Protein AF-A0A534R3Z4-F1 (afdb_monomer_lite)

Secondary structure (DSSP, 8-state):
---PPP--------PPP-S---------HHHHHHHHHHHHHTTTTS-THHHHHHHHHHHHHHHT-SEEEEEEE-SSTT-EEEEEEEETTEEEPP--

Foldseek 3Di:
DDDDDDDDDDDDPPDPDPPPPPPPDPQDVVNVVVVLVVQLVVPVPDPQLVSQQSNQVVVCVSVVPQKGWDWDADVDPVRIWTSWIHHNHGTDDIDD

Structure (mmCIF, N/CA/C/O backbone):
data_AF-A0A534R3Z4-F1
#
_entry.id   AF-A0A534R3Z4-F1
#
loop_
_atom_site.group_PDB
_atom_site.id
_atom_site.type_symbol
_atom_site.label_atom_id
_atom_site.label_alt_id
_atom_site.label_comp_id
_atom_site.label_asym_id
_atom_site.label_entity_id
_atom_site.label_seq_id
_atom_site.pdbx_PDB_ins_code
_atom_site.Cartn_x
_atom_site.Cartn_y
_atom_site.Cartn_z
_atom_site.occupancy
_atom_site.B_iso_or_equiv
_atom_site.auth_seq_id
_atom_site.auth_comp_id
_atom_site.auth_asym_id
_atom_site.auth_atom_id
_atom_site.pdbx_PDB_model_num
ATOM 1 N N . MET A 1 1 ? 65.187 -18.861 -46.811 1.00 41.28 1 MET A N 1
ATOM 2 C CA . MET A 1 1 ? 64.143 -18.942 -47.856 1.00 41.28 1 MET A CA 1
ATOM 3 C C . MET A 1 1 ? 62.806 -19.216 -47.187 1.00 41.28 1 MET A C 1
ATOM 5 O O . MET A 1 1 ? 62.563 -20.326 -46.736 1.00 41.28 1 MET A O 1
ATOM 9 N N . SER A 1 2 ? 61.998 -18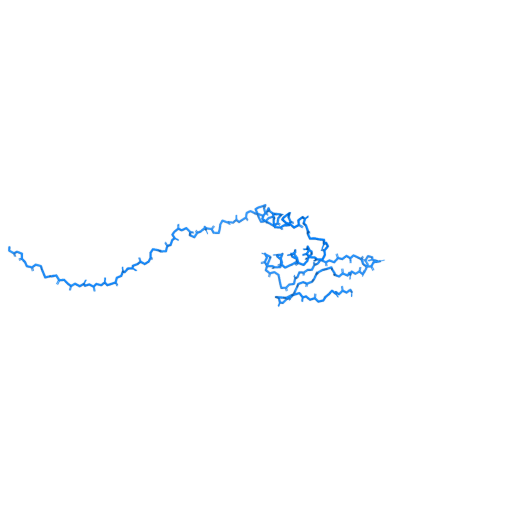.166 -47.051 1.00 40.41 2 SER A N 1
ATOM 10 C CA . SER A 1 2 ? 60.679 -18.155 -46.414 1.00 40.41 2 SER A CA 1
ATOM 11 C C . SER A 1 2 ? 59.639 -18.915 -47.228 1.00 40.41 2 SER A C 1
ATOM 13 O O . SER A 1 2 ? 59.514 -18.647 -48.420 1.00 40.41 2 SER A O 1
ATOM 15 N N . LYS A 1 3 ? 58.834 -19.764 -46.576 1.00 42.38 3 LYS A N 1
ATOM 16 C CA . LYS A 1 3 ? 57.472 -20.116 -47.020 1.00 42.38 3 LYS A CA 1
ATOM 17 C C . LYS A 1 3 ? 56.578 -20.394 -45.804 1.00 42.38 3 LYS A C 1
ATOM 19 O O . LYS A 1 3 ? 56.333 -21.545 -45.459 1.00 42.38 3 LYS A O 1
ATOM 24 N N . GLN A 1 4 ? 56.092 -19.331 -45.162 1.00 43.59 4 GLN A N 1
ATOM 25 C CA . GLN A 1 4 ? 54.958 -19.403 -44.234 1.00 43.59 4 GLN A CA 1
ATOM 26 C C . GLN A 1 4 ? 53.671 -19.363 -45.072 1.00 43.59 4 GLN A C 1
ATOM 28 O O . GLN A 1 4 ? 53.491 -18.457 -45.886 1.00 43.59 4 GLN A O 1
ATOM 33 N N . ARG A 1 5 ? 52.808 -20.372 -44.922 1.00 44.97 5 ARG A N 1
ATOM 34 C CA . ARG A 1 5 ? 51.494 -20.447 -45.579 1.00 44.97 5 ARG A CA 1
ATOM 35 C C . ARG A 1 5 ? 50.476 -19.601 -44.791 1.00 44.97 5 ARG A C 1
ATOM 37 O O . ARG A 1 5 ? 50.477 -19.710 -43.566 1.00 44.97 5 ARG A O 1
ATOM 44 N N . PRO A 1 6 ? 49.621 -18.795 -45.445 1.00 41.81 6 PRO A N 1
ATOM 45 C CA . PRO A 1 6 ? 48.588 -18.009 -44.778 1.00 41.81 6 PRO A CA 1
ATOM 46 C C . PRO A 1 6 ? 47.245 -18.754 -44.739 1.00 41.81 6 PRO A C 1
ATOM 48 O O . PRO A 1 6 ? 46.947 -19.545 -45.632 1.00 41.81 6 PRO A O 1
ATOM 51 N N . GLY A 1 7 ? 46.414 -18.421 -43.750 1.00 35.78 7 GLY A N 1
ATOM 52 C CA . GLY A 1 7 ? 44.963 -18.613 -43.821 1.00 35.78 7 GLY A CA 1
ATOM 53 C C . GLY A 1 7 ? 44.372 -19.542 -42.764 1.00 35.78 7 GLY A C 1
ATOM 54 O O . GLY A 1 7 ? 44.130 -20.712 -43.032 1.00 35.78 7 GLY A O 1
ATOM 55 N N . ALA A 1 8 ? 44.055 -18.988 -41.596 1.00 39.72 8 ALA A N 1
ATOM 56 C CA . ALA A 1 8 ? 42.981 -19.486 -40.744 1.00 39.72 8 ALA A CA 1
ATOM 57 C C . ALA A 1 8 ? 42.211 -18.260 -40.241 1.00 39.72 8 ALA A C 1
ATOM 59 O O . ALA A 1 8 ? 42.609 -17.598 -39.286 1.00 39.72 8 ALA A O 1
ATOM 60 N N . THR A 1 9 ? 41.161 -17.903 -40.973 1.00 45.12 9 THR A N 1
ATOM 61 C CA . THR A 1 9 ? 40.186 -16.891 -40.572 1.00 45.12 9 THR A CA 1
ATOM 62 C C . THR A 1 9 ? 39.301 -17.523 -39.503 1.00 45.12 9 THR A C 1
ATOM 64 O O . THR A 1 9 ? 38.390 -18.278 -39.832 1.00 45.12 9 THR A O 1
ATOM 67 N N . ALA A 1 10 ? 39.607 -17.271 -38.233 1.00 43.19 10 ALA A N 1
ATOM 68 C CA . ALA A 1 10 ? 38.685 -17.513 -37.134 1.00 43.19 10 ALA A CA 1
ATOM 69 C C . ALA A 1 10 ? 38.024 -16.176 -36.798 1.00 43.19 10 ALA A C 1
ATOM 71 O O . ALA A 1 10 ? 38.664 -15.236 -36.329 1.00 43.19 10 ALA A O 1
ATOM 72 N N . ASP A 1 11 ? 36.755 -16.102 -37.169 1.00 50.84 11 ASP A N 1
ATOM 73 C CA . ASP A 1 11 ? 35.789 -15.117 -36.724 1.00 50.84 11 ASP A CA 1
ATOM 74 C C . ASP A 1 11 ? 35.694 -15.174 -35.194 1.00 50.84 11 ASP A C 1
ATOM 76 O O . ASP A 1 11 ? 35.218 -16.157 -34.637 1.00 50.84 11 ASP A O 1
ATOM 80 N N . ASP A 1 12 ? 36.210 -14.149 -34.524 1.00 48.03 12 ASP A N 1
ATOM 81 C CA . ASP A 1 12 ? 35.935 -13.890 -33.113 1.00 48.03 12 ASP A CA 1
ATOM 82 C C . ASP A 1 12 ? 35.949 -12.376 -32.901 1.00 48.03 12 ASP A C 1
ATOM 84 O O . ASP A 1 12 ? 36.870 -11.775 -32.344 1.00 48.03 12 ASP A O 1
ATOM 88 N N . ARG A 1 13 ? 34.933 -11.708 -33.458 1.00 50.25 13 ARG A N 1
ATOM 89 C CA . ARG A 1 13 ? 34.593 -10.352 -33.027 1.00 50.25 13 ARG A CA 1
ATOM 90 C C . ARG A 1 13 ? 33.998 -10.452 -31.626 1.00 50.25 13 ARG A C 1
ATOM 92 O O . ARG A 1 13 ? 32.781 -10.430 -31.463 1.00 50.25 13 ARG A O 1
ATOM 99 N N . ALA A 1 14 ? 34.876 -10.543 -30.631 1.00 49.41 14 ALA A N 1
ATOM 100 C CA . ALA A 1 14 ? 34.543 -10.289 -29.243 1.00 49.41 14 ALA A CA 1
ATOM 101 C C . ALA A 1 14 ? 33.813 -8.941 -29.163 1.00 49.41 14 ALA A C 1
ATOM 103 O O . ALA A 1 14 ? 34.384 -7.883 -29.439 1.00 49.41 14 ALA A O 1
ATOM 104 N N . VAL A 1 15 ? 32.525 -8.982 -28.833 1.00 53.84 15 VAL A N 1
ATOM 105 C CA . VAL A 1 15 ? 31.794 -7.791 -28.412 1.00 53.84 15 VAL A CA 1
ATOM 106 C C . VAL A 1 15 ? 32.405 -7.345 -27.082 1.00 53.84 15 VAL A C 1
ATOM 108 O O . VAL A 1 15 ? 32.395 -8.133 -26.134 1.00 53.84 15 VAL A O 1
ATOM 111 N N . PRO A 1 16 ? 32.969 -6.129 -26.972 1.00 49.91 16 PRO A N 1
ATOM 112 C CA . PRO A 1 16 ? 33.408 -5.629 -25.683 1.00 49.91 16 PRO A CA 1
ATOM 113 C C . PRO A 1 16 ? 32.150 -5.455 -24.836 1.00 49.91 16 PRO A C 1
ATOM 115 O O . PRO A 1 16 ? 31.267 -4.669 -25.187 1.00 49.91 16 PRO A O 1
ATOM 118 N N . PHE A 1 17 ? 32.035 -6.209 -23.745 1.00 49.69 17 PHE A N 1
ATOM 119 C CA . PHE A 1 17 ? 31.082 -5.861 -22.701 1.00 49.69 17 PHE A CA 1
ATOM 120 C C . PHE A 1 17 ? 31.458 -4.452 -22.225 1.00 49.69 17 PHE A C 1
ATOM 122 O O . PHE A 1 17 ? 32.629 -4.240 -21.905 1.00 49.69 17 PHE A O 1
ATOM 129 N N . PRO A 1 18 ? 30.540 -3.470 -22.224 1.00 51.25 18 PRO A N 1
ATOM 130 C CA . PRO A 1 18 ? 30.857 -2.166 -21.672 1.00 51.25 18 PRO A CA 1
ATOM 131 C C . PRO A 1 18 ? 31.211 -2.351 -20.193 1.00 51.25 18 PRO A C 1
ATOM 133 O O . PRO A 1 18 ? 30.365 -2.728 -19.382 1.00 51.25 18 PRO A O 1
ATOM 136 N N . GLU A 1 19 ? 32.476 -2.100 -19.858 1.00 53.94 19 GLU A N 1
ATOM 137 C CA . GLU A 1 19 ? 33.039 -2.073 -18.502 1.00 53.94 19 GLU A CA 1
ATOM 138 C C . GLU A 1 19 ? 32.583 -0.810 -17.746 1.00 53.94 19 GLU A C 1
ATOM 140 O O . GLU A 1 19 ? 33.349 -0.107 -17.106 1.00 53.94 19 GLU A O 1
ATOM 145 N N . GLU A 1 20 ? 31.293 -0.513 -17.849 1.00 48.22 20 GLU A N 1
ATOM 146 C CA . GLU A 1 20 ? 30.562 0.455 -17.036 1.00 48.22 20 GLU A CA 1
ATOM 147 C C . GLU A 1 20 ? 29.225 -0.179 -16.633 1.00 48.22 20 GLU A C 1
ATOM 149 O O . GLU A 1 20 ? 28.153 0.424 -16.662 1.00 48.22 20 GLU A O 1
ATOM 154 N N . ALA A 1 21 ? 29.277 -1.446 -16.216 1.00 49.84 21 ALA A N 1
ATOM 155 C CA . ALA A 1 21 ? 28.335 -1.885 -15.206 1.00 49.84 21 ALA A CA 1
ATOM 156 C C . ALA A 1 21 ? 28.620 -1.014 -13.982 1.00 49.84 21 ALA A C 1
ATOM 158 O O . ALA A 1 21 ? 29.635 -1.204 -13.312 1.00 49.84 21 ALA A O 1
ATOM 159 N N . ILE A 1 22 ? 27.762 -0.017 -13.746 1.00 59.16 22 ILE A N 1
ATOM 160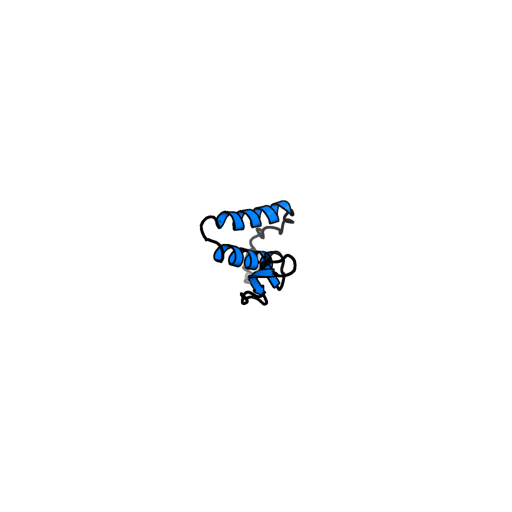 C CA . ILE A 1 22 ? 27.726 0.739 -12.495 1.00 59.16 22 ILE A CA 1
ATOM 161 C C . ILE A 1 22 ? 27.836 -0.317 -11.391 1.00 59.16 22 ILE A C 1
ATOM 163 O O . ILE A 1 22 ? 26.942 -1.170 -11.309 1.00 59.16 22 ILE A O 1
ATOM 167 N N . PRO A 1 23 ? 28.931 -0.359 -10.606 1.00 52.44 23 PRO A N 1
ATOM 168 C CA . PRO A 1 23 ? 28.998 -1.311 -9.514 1.00 52.44 23 PRO A CA 1
ATOM 169 C C . PRO A 1 23 ? 27.754 -1.056 -8.659 1.00 52.44 23 PRO A C 1
ATOM 171 O O . PRO A 1 23 ? 27.415 0.117 -8.465 1.00 52.44 23 PRO A O 1
ATOM 174 N N . PRO A 1 24 ? 27.041 -2.084 -8.161 1.00 51.88 24 PRO A N 1
ATOM 175 C CA . PRO A 1 24 ? 26.076 -1.865 -7.101 1.00 51.88 24 PRO A CA 1
ATOM 176 C C . PRO A 1 24 ? 26.884 -1.405 -5.887 1.00 51.88 24 PRO A C 1
ATOM 178 O O . PRO A 1 24 ? 27.291 -2.197 -5.039 1.00 51.88 24 PRO A O 1
ATOM 181 N N . GLY A 1 25 ? 27.204 -0.111 -5.858 1.00 52.53 25 GLY A N 1
ATOM 182 C CA . GLY A 1 25 ? 27.630 0.575 -4.667 1.00 52.53 25 GLY A CA 1
ATOM 183 C C . GLY A 1 25 ? 26.526 0.310 -3.668 1.00 52.53 25 GLY A C 1
ATOM 184 O O . GLY A 1 25 ? 25.352 0.503 -3.978 1.00 52.53 25 GLY A O 1
ATOM 185 N N . SER A 1 26 ? 26.903 -0.230 -2.516 1.00 58.03 26 SER A N 1
ATOM 186 C CA . SER A 1 26 ? 26.032 -0.278 -1.356 1.00 58.03 26 SER A CA 1
ATOM 187 C C . SER A 1 26 ? 25.434 1.110 -1.196 1.00 58.03 26 SER A C 1
ATOM 189 O O . SER A 1 26 ? 26.150 2.032 -0.798 1.00 58.03 26 SER A O 1
ATOM 191 N N . PHE A 1 27 ? 24.168 1.276 -1.566 1.00 55.53 27 PHE A N 1
ATOM 192 C CA . PHE A 1 27 ? 23.471 2.504 -1.262 1.00 55.53 27 PHE A CA 1
ATOM 193 C C . PHE A 1 27 ? 23.534 2.618 0.256 1.00 55.53 27 PHE A C 1
ATOM 195 O O . PHE A 1 27 ? 23.162 1.684 0.977 1.00 55.53 27 PHE A O 1
ATOM 202 N N . SER A 1 28 ? 24.112 3.703 0.768 1.00 63.19 28 SER A N 1
ATOM 203 C CA . SER A 1 28 ? 23.933 3.969 2.185 1.00 63.19 28 SER A CA 1
ATOM 204 C C . SER A 1 28 ? 22.424 4.097 2.424 1.00 63.19 28 SER A C 1
ATOM 206 O O . SER A 1 28 ? 21.677 4.491 1.525 1.00 63.19 28 SER A O 1
ATOM 208 N N . ARG A 1 29 ? 21.933 3.750 3.619 1.00 59.12 29 ARG A N 1
ATOM 209 C CA . ARG A 1 29 ? 20.502 3.942 3.938 1.00 59.12 29 ARG A CA 1
ATOM 210 C C . ARG A 1 29 ? 20.054 5.382 3.674 1.00 59.12 29 ARG A C 1
ATOM 212 O O . ARG A 1 29 ? 18.889 5.612 3.362 1.00 59.12 29 ARG A O 1
ATOM 219 N N . ASP A 1 30 ? 20.991 6.318 3.780 1.00 54.50 30 ASP A N 1
ATOM 220 C CA . ASP A 1 30 ? 20.784 7.730 3.506 1.00 54.50 30 ASP A CA 1
ATOM 221 C C . ASP A 1 30 ? 20.605 7.994 1.998 1.00 54.50 30 ASP A C 1
ATOM 223 O O . ASP A 1 30 ? 19.689 8.727 1.633 1.00 54.50 30 ASP A O 1
ATOM 227 N N . ASP A 1 31 ? 21.361 7.321 1.119 1.00 63.81 31 AS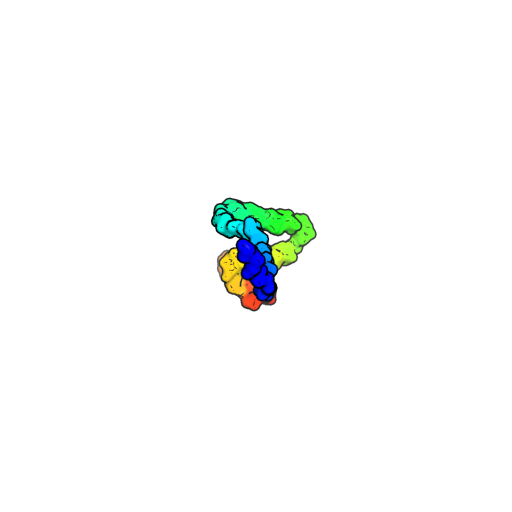P A N 1
ATOM 228 C CA . ASP A 1 31 ? 21.182 7.389 -0.344 1.00 63.81 31 ASP A CA 1
ATOM 229 C C . ASP A 1 31 ? 19.847 6.772 -0.788 1.00 63.81 31 ASP A C 1
ATOM 231 O O . ASP A 1 31 ? 19.150 7.327 -1.639 1.00 63.81 31 ASP A O 1
ATOM 235 N N . GLU A 1 32 ? 19.447 5.640 -0.197 1.00 59.81 32 GLU A N 1
ATOM 236 C CA . GLU A 1 32 ? 18.145 5.017 -0.475 1.00 59.81 32 GLU A CA 1
ATOM 237 C C . GLU A 1 32 ? 16.998 5.936 -0.046 1.00 59.81 32 GLU A C 1
ATOM 239 O O . GLU A 1 32 ? 16.052 6.168 -0.804 1.00 59.81 32 GLU A O 1
ATOM 244 N N . ALA A 1 33 ? 17.097 6.509 1.156 1.00 61.03 33 ALA A N 1
ATOM 245 C CA . ALA A 1 33 ? 16.126 7.464 1.668 1.00 61.03 33 ALA A CA 1
ATOM 246 C C . ALA A 1 33 ? 16.080 8.743 0.821 1.00 61.03 33 ALA A C 1
ATOM 248 O O . ALA A 1 33 ? 14.995 9.279 0.596 1.00 61.03 33 ALA A O 1
ATOM 249 N N . GLU A 1 34 ? 17.216 9.223 0.312 1.00 60.16 34 GLU A N 1
ATOM 250 C CA . GLU A 1 34 ? 17.284 10.395 -0.559 1.00 60.16 34 GLU A CA 1
ATOM 251 C C . GLU A 1 34 ? 16.664 10.122 -1.935 1.00 60.16 34 GLU A C 1
ATOM 253 O O . GLU A 1 34 ? 15.892 10.940 -2.442 1.00 60.16 34 GLU A O 1
ATOM 258 N N . VAL A 1 35 ? 16.923 8.956 -2.528 1.00 64.12 35 VAL A N 1
ATOM 259 C CA . VAL A 1 35 ? 16.287 8.532 -3.783 1.00 64.12 35 VAL A CA 1
ATOM 260 C C . VAL A 1 35 ? 14.773 8.416 -3.604 1.00 64.12 35 VAL A C 1
ATOM 262 O O . VAL A 1 35 ? 14.009 8.951 -4.411 1.00 64.12 35 VAL A O 1
ATOM 265 N N . LEU A 1 36 ? 14.323 7.794 -2.512 1.00 60.38 36 LEU A N 1
ATOM 266 C CA . LEU A 1 36 ? 12.904 7.716 -2.164 1.00 60.38 36 LEU A CA 1
ATOM 267 C C . LEU A 1 36 ? 12.302 9.106 -1.939 1.00 60.38 36 LEU A C 1
ATOM 269 O O . LEU A 1 36 ? 11.216 9.397 -2.438 1.00 60.38 36 LEU A O 1
ATOM 273 N N . ARG A 1 37 ? 13.017 9.996 -1.250 1.00 59.44 37 ARG A N 1
ATOM 274 C CA . ARG A 1 37 ? 12.593 11.375 -1.008 1.00 59.44 37 ARG A CA 1
ATOM 275 C C . ARG A 1 37 ? 12.442 12.155 -2.308 1.00 59.44 37 ARG A C 1
ATOM 277 O O . ARG A 1 37 ? 11.433 12.828 -2.477 1.00 59.44 37 ARG A O 1
ATOM 284 N N . ARG A 1 38 ? 13.370 12.016 -3.255 1.00 58.03 38 ARG A N 1
ATOM 285 C CA . ARG A 1 38 ? 13.279 12.655 -4.579 1.00 58.03 38 ARG A CA 1
ATOM 286 C C . ARG A 1 38 ? 12.082 12.140 -5.388 1.00 58.03 38 ARG A C 1
ATOM 288 O O . ARG A 1 38 ? 11.424 12.928 -6.065 1.00 58.03 38 ARG A O 1
ATOM 295 N N . LEU A 1 39 ? 11.746 10.851 -5.279 1.00 59.09 39 LEU A N 1
ATOM 296 C CA . LEU A 1 39 ? 10.531 10.281 -5.882 1.00 59.09 39 LEU A CA 1
ATOM 297 C C . LEU A 1 39 ? 9.250 10.821 -5.223 1.00 59.09 39 LEU A C 1
ATOM 299 O O . LEU A 1 39 ? 8.267 11.098 -5.908 1.00 59.09 39 LEU A O 1
ATOM 303 N N . VAL A 1 40 ? 9.268 11.008 -3.903 1.00 59.81 40 VAL A N 1
ATOM 304 C CA . VAL A 1 40 ? 8.151 11.564 -3.124 1.00 59.81 40 VAL A CA 1
ATOM 305 C C . VAL A 1 40 ? 7.955 13.059 -3.414 1.00 59.81 40 VAL A C 1
ATOM 307 O O . VAL A 1 40 ? 6.840 13.481 -3.721 1.00 59.81 40 VAL A O 1
ATOM 310 N N . GLU A 1 41 ? 9.023 13.859 -3.397 1.00 55.94 41 GLU A N 1
ATOM 311 C CA . GLU A 1 41 ? 9.003 15.311 -3.638 1.00 55.94 41 GLU A CA 1
ATOM 312 C C . GLU A 1 41 ? 8.637 15.667 -5.090 1.00 55.94 41 GLU A C 1
ATOM 314 O O . GLU A 1 41 ? 7.974 16.678 -5.330 1.00 55.94 41 GLU A O 1
ATOM 319 N N . GLY A 1 42 ? 8.942 14.796 -6.060 1.00 50.41 42 GLY A N 1
ATOM 320 C CA . GLY A 1 42 ? 8.454 14.908 -7.441 1.00 50.41 42 GLY A CA 1
ATOM 321 C C . GLY A 1 42 ? 6.923 14.826 -7.592 1.00 50.41 42 GLY A C 1
ATOM 322 O O . GLY A 1 42 ? 6.399 15.077 -8.676 1.00 50.41 42 GLY A O 1
ATOM 323 N N . THR A 1 43 ? 6.192 14.527 -6.511 1.00 54.31 43 THR A N 1
ATOM 324 C CA . THR A 1 43 ? 4.732 14.323 -6.487 1.00 54.31 43 THR A CA 1
ATOM 325 C C . THR A 1 43 ? 3.960 15.542 -5.949 1.00 54.31 43 THR A C 1
ATOM 327 O O . THR A 1 43 ? 2.794 15.438 -5.574 1.00 54.31 43 THR A O 1
ATOM 330 N N . VAL A 1 44 ? 4.560 16.740 -5.951 1.00 46.72 44 VAL A N 1
ATOM 331 C CA . VAL A 1 44 ? 3.956 17.998 -5.438 1.00 46.72 44 VAL A CA 1
ATOM 332 C C . VAL A 1 44 ? 2.723 18.502 -6.228 1.00 46.72 44 VAL A C 1
ATOM 334 O O . VAL A 1 44 ? 2.215 19.590 -5.969 1.00 46.72 44 VAL A O 1
ATOM 337 N N . ARG A 1 45 ? 2.145 17.730 -7.162 1.00 47.59 45 ARG A N 1
ATOM 338 C CA . ARG A 1 45 ? 0.927 18.151 -7.895 1.00 47.59 45 ARG A CA 1
ATOM 339 C C . ARG A 1 45 ? -0.218 17.140 -8.003 1.00 47.59 45 ARG A C 1
ATOM 341 O O . ARG A 1 45 ? -1.221 17.487 -8.620 1.00 47.59 45 ARG A O 1
ATOM 348 N N . SER A 1 46 ? -0.156 15.958 -7.385 1.00 49.00 46 SER A N 1
ATOM 349 C CA . SER A 1 46 ? -1.317 15.046 -7.353 1.00 49.00 46 SER A CA 1
ATOM 350 C C . SER A 1 46 ? -1.928 14.980 -5.956 1.00 49.00 46 SER A C 1
ATOM 352 O O . SER A 1 46 ? -1.311 14.487 -5.015 1.00 49.00 46 SER A O 1
ATOM 354 N N . THR A 1 47 ? -3.149 15.474 -5.825 1.00 52.88 47 THR A N 1
ATOM 355 C CA . THR A 1 47 ? -3.963 15.419 -4.611 1.00 52.88 47 THR A CA 1
ATOM 356 C C . THR A 1 47 ? -4.197 13.974 -4.126 1.00 52.88 47 THR A C 1
ATOM 358 O O . THR A 1 47 ? -4.518 13.085 -4.913 1.00 52.88 47 THR A O 1
ATOM 361 N N . GLY A 1 48 ? -4.044 13.757 -2.810 1.00 67.50 48 GLY A N 1
ATOM 362 C CA . GLY A 1 48 ? -4.532 12.615 -2.013 1.00 67.50 48 GLY A CA 1
ATOM 363 C C . GLY A 1 48 ? -4.242 11.202 -2.538 1.00 67.50 48 GLY A C 1
ATOM 364 O O . GLY A 1 48 ? -3.200 10.615 -2.261 1.00 67.50 48 GLY A O 1
ATOM 365 N N . GLU A 1 49 ? -5.206 10.625 -3.253 1.00 69.94 49 GLU A N 1
ATOM 366 C CA . GLU A 1 49 ? -5.233 9.202 -3.618 1.00 69.94 49 GLU A CA 1
ATOM 367 C C . GLU A 1 49 ? -4.087 8.796 -4.562 1.00 69.94 49 GLU A C 1
ATOM 369 O O . GLU A 1 49 ? -3.441 7.765 -4.362 1.00 69.94 49 GLU A O 1
ATOM 374 N N . GLY A 1 50 ? -3.778 9.626 -5.565 1.00 81.19 50 GLY A N 1
ATOM 375 C CA . GLY A 1 50 ? -2.712 9.338 -6.535 1.00 81.19 50 GLY A CA 1
ATOM 376 C C . GLY A 1 50 ? -1.319 9.291 -5.898 1.00 81.19 50 GLY A C 1
ATOM 377 O O . GLY A 1 50 ? -0.475 8.479 -6.295 1.00 81.19 50 GLY A O 1
ATOM 378 N N . PHE A 1 51 ? -1.109 10.106 -4.860 1.00 82.25 51 PHE A N 1
ATOM 379 C CA . PHE A 1 51 ? 0.113 10.106 -4.064 1.00 82.25 51 PHE A CA 1
ATOM 380 C C . PHE A 1 51 ? 0.268 8.791 -3.297 1.00 82.25 51 PHE A C 1
ATOM 382 O O . PHE A 1 51 ? 1.275 8.102 -3.463 1.00 82.25 51 PHE A O 1
ATOM 389 N N . PHE A 1 52 ? -0.745 8.394 -2.518 1.00 87.81 52 PHE A N 1
ATOM 390 C CA . PHE A 1 52 ? -0.670 7.168 -1.720 1.00 87.81 52 PHE A CA 1
ATOM 391 C C . PHE A 1 52 ? -0.515 5.924 -2.592 1.00 87.81 52 PHE A C 1
ATOM 393 O O . PHE A 1 52 ? 0.280 5.050 -2.254 1.00 87.81 52 PHE A O 1
ATOM 400 N N . ARG A 1 53 ? -1.188 5.867 -3.750 1.00 90.56 53 ARG A N 1
ATOM 401 C CA . ARG A 1 53 ? -1.024 4.770 -4.715 1.00 90.56 53 ARG A CA 1
ATOM 402 C C . ARG A 1 53 ? 0.401 4.677 -5.257 1.00 90.56 53 ARG A C 1
ATOM 404 O O . ARG A 1 53 ? 0.969 3.586 -5.296 1.00 90.56 53 ARG A O 1
ATOM 411 N N . SER A 1 54 ? 0.987 5.807 -5.649 1.00 90.50 54 SER A N 1
ATOM 412 C CA . SER A 1 54 ? 2.371 5.847 -6.138 1.00 90.50 54 SER A CA 1
ATOM 413 C C . SER A 1 54 ? 3.364 5.454 -5.040 1.00 90.50 54 SER A C 1
ATOM 415 O O . SER A 1 54 ? 4.274 4.664 -5.293 1.00 90.50 54 SER A O 1
ATOM 417 N N . LEU A 1 55 ? 3.139 5.926 -3.810 1.00 88.38 55 LEU A N 1
ATOM 418 C CA . LEU A 1 55 ? 3.950 5.605 -2.638 1.00 88.38 55 LEU A CA 1
ATOM 419 C C . LEU A 1 55 ? 3.958 4.102 -2.334 1.00 88.38 55 LEU A C 1
ATOM 421 O O . LEU A 1 55 ? 5.031 3.506 -2.307 1.00 88.38 55 LEU A O 1
ATOM 425 N N . VAL A 1 56 ? 2.793 3.468 -2.146 1.00 92.38 56 VAL A N 1
ATOM 426 C CA . VAL A 1 56 ? 2.733 2.045 -1.746 1.00 92.38 56 VAL A CA 1
ATOM 427 C C . VAL A 1 56 ? 3.293 1.113 -2.818 1.00 92.38 56 VAL A C 1
ATOM 429 O O . VAL A 1 56 ? 3.936 0.116 -2.492 1.00 92.38 56 VAL A O 1
ATOM 432 N N . ARG A 1 57 ? 3.112 1.454 -4.102 1.00 93.81 57 ARG A N 1
ATOM 433 C CA . ARG A 1 57 ? 3.699 0.701 -5.216 1.00 93.81 57 ARG A CA 1
ATOM 434 C C . ARG A 1 57 ? 5.220 0.822 -5.213 1.00 93.81 57 ARG A C 1
ATOM 436 O O . ARG A 1 57 ? 5.906 -0.195 -5.228 1.00 93.81 57 ARG A O 1
ATOM 443 N N . ASN A 1 58 ? 5.746 2.046 -5.205 1.00 90.25 58 ASN A N 1
ATOM 444 C CA . ASN A 1 58 ? 7.191 2.267 -5.268 1.00 90.25 58 ASN A CA 1
ATOM 445 C C . ASN A 1 58 ? 7.892 1.702 -4.025 1.00 90.25 58 ASN A C 1
ATOM 447 O O . ASN A 1 58 ? 8.946 1.088 -4.153 1.00 90.25 58 ASN A O 1
ATOM 451 N N . LEU A 1 59 ? 7.273 1.820 -2.847 1.00 89.50 59 LEU A N 1
ATOM 452 C CA . LEU A 1 59 ? 7.788 1.247 -1.607 1.00 89.50 59 LEU A CA 1
ATOM 453 C C . LEU A 1 59 ? 7.784 -0.289 -1.629 1.00 89.50 59 LEU A C 1
ATOM 455 O O . LEU A 1 59 ? 8.780 -0.903 -1.255 1.00 89.50 59 LEU A O 1
ATOM 459 N N . SER A 1 60 ? 6.705 -0.919 -2.110 1.00 93.38 60 SER A N 1
ATOM 460 C CA . SER A 1 60 ? 6.648 -2.378 -2.291 1.00 93.38 60 SER A CA 1
ATOM 461 C C . SER A 1 60 ? 7.761 -2.879 -3.212 1.00 93.38 60 SER A C 1
ATOM 463 O O . SER A 1 60 ? 8.412 -3.869 -2.883 1.00 93.38 60 SER A O 1
ATOM 465 N N . LEU A 1 61 ? 8.015 -2.179 -4.323 1.00 89.06 61 LEU A N 1
ATOM 466 C CA . LEU A 1 61 ? 9.073 -2.529 -5.272 1.00 89.06 61 LEU A CA 1
ATOM 467 C C . LEU A 1 61 ? 10.476 -2.328 -4.687 1.00 89.06 61 LEU A C 1
ATOM 469 O O . LEU A 1 61 ? 11.327 -3.190 -4.873 1.00 89.06 61 LEU A O 1
ATOM 473 N N . ALA A 1 62 ? 10.707 -1.228 -3.967 1.00 86.31 62 ALA A N 1
ATOM 474 C CA . ALA A 1 62 ? 12.006 -0.922 -3.370 1.00 86.31 62 ALA A CA 1
ATOM 475 C C . ALA A 1 62 ? 12.381 -1.903 -2.248 1.00 86.31 62 ALA A C 1
ATOM 477 O O . ALA A 1 62 ? 13.519 -2.348 -2.168 1.00 86.31 62 ALA A O 1
ATOM 478 N N . VAL A 1 63 ? 11.416 -2.273 -1.400 1.00 90.19 63 VAL A N 1
ATOM 479 C CA . VAL A 1 63 ? 11.640 -3.178 -0.258 1.00 90.19 63 VAL A CA 1
ATOM 480 C C . VAL A 1 63 ? 11.503 -4.656 -0.656 1.00 90.19 63 VAL A C 1
ATOM 482 O O . VAL A 1 63 ? 11.920 -5.543 0.084 1.00 90.19 63 VAL A O 1
ATOM 485 N N . GLY A 1 64 ? 10.903 -4.950 -1.813 1.00 88.06 64 GLY A N 1
ATOM 486 C CA . GLY A 1 64 ? 10.588 -6.319 -2.231 1.00 88.06 64 GLY A CA 1
ATOM 487 C C . GLY A 1 64 ? 9.446 -6.957 -1.428 1.00 88.06 64 GLY A C 1
ATOM 488 O O . GLY A 1 64 ? 9.358 -8.181 -1.339 1.00 88.06 64 GLY A O 1
ATOM 489 N N . SER A 1 65 ? 8.565 -6.152 -0.824 1.00 93.25 65 SER A N 1
ATOM 490 C CA . SER A 1 65 ? 7.431 -6.663 -0.045 1.00 93.25 65 SER A CA 1
ATOM 491 C C . SER A 1 65 ? 6.257 -7.041 -0.946 1.00 93.25 65 SER A C 1
ATOM 493 O O . SER A 1 65 ? 5.824 -6.242 -1.778 1.00 93.25 65 SER A O 1
ATOM 495 N N . ALA A 1 66 ? 5.669 -8.221 -0.725 1.00 94.38 66 ALA A N 1
ATOM 496 C CA . ALA A 1 66 ? 4.492 -8.697 -1.459 1.00 94.38 66 ALA A CA 1
ATOM 497 C C . ALA A 1 66 ? 3.223 -7.858 -1.210 1.00 94.38 66 ALA A C 1
ATOM 499 O O . ALA A 1 66 ? 2.298 -7.904 -2.027 1.00 94.38 66 ALA A O 1
ATOM 500 N N . TYR A 1 67 ? 3.188 -7.114 -0.098 1.00 95.75 67 TYR A N 1
ATOM 501 C CA . TYR A 1 67 ? 2.092 -6.227 0.286 1.00 95.75 67 TYR A CA 1
ATOM 502 C C . TYR A 1 67 ? 2.623 -4.921 0.880 1.00 95.75 67 TYR A C 1
ATOM 504 O O . TYR A 1 67 ? 3.599 -4.913 1.632 1.00 95.75 67 TYR A O 1
ATOM 512 N N . CYS A 1 68 ? 1.958 -3.816 0.562 1.00 96.31 68 CYS A N 1
ATOM 513 C CA . CYS A 1 68 ? 2.223 -2.507 1.145 1.00 96.31 68 CYS A CA 1
ATOM 514 C C . CYS A 1 68 ? 0.932 -1.685 1.141 1.00 96.31 68 CYS A C 1
ATOM 516 O O . CYS A 1 68 ? 0.195 -1.702 0.155 1.00 96.31 68 CYS A O 1
ATOM 518 N N . PHE A 1 69 ? 0.647 -0.972 2.227 1.00 96.00 69 PHE A N 1
ATOM 519 C CA . PHE A 1 69 ? -0.534 -0.124 2.322 1.00 96.00 69 PHE A CA 1
ATOM 520 C C . PHE A 1 69 ? -0.277 1.095 3.206 1.00 96.00 69 PHE A C 1
ATOM 522 O O . PHE A 1 69 ? 0.610 1.093 4.058 1.00 96.00 69 PHE A O 1
ATOM 529 N N . VAL A 1 70 ? -1.086 2.129 2.998 1.00 93.56 70 VAL A N 1
ATOM 530 C CA . VAL A 1 70 ? -1.238 3.265 3.914 1.00 93.56 70 VAL A CA 1
ATOM 531 C C . VAL A 1 70 ? -2.651 3.195 4.472 1.00 93.56 70 VAL A C 1
ATOM 533 O O . VAL A 1 70 ? -3.577 2.902 3.718 1.00 93.56 70 VAL A O 1
ATOM 536 N N . ALA A 1 71 ? -2.826 3.461 5.763 1.00 93.69 71 ALA A N 1
ATOM 537 C CA . ALA A 1 71 ? -4.129 3.489 6.416 1.00 93.69 71 ALA A CA 1
ATOM 538 C C . ALA A 1 71 ? -4.244 4.670 7.383 1.00 93.69 71 ALA A C 1
ATOM 540 O O . ALA A 1 71 ? -3.238 5.180 7.876 1.00 93.69 71 ALA A O 1
ATOM 541 N N . GLU A 1 72 ? -5.477 5.077 7.654 1.00 88.19 72 GLU A N 1
ATOM 542 C CA . GLU A 1 72 ? -5.831 6.046 8.689 1.00 88.19 72 GLU A CA 1
ATOM 543 C C . GLU A 1 72 ? -6.721 5.395 9.750 1.00 88.19 72 GLU A C 1
ATOM 545 O O . GLU A 1 72 ? -7.408 4.413 9.467 1.00 88.19 72 GLU A O 1
ATOM 550 N N . PHE A 1 73 ? -6.749 5.953 10.961 1.00 94.31 73 PHE A N 1
ATOM 551 C CA . PHE A 1 73 ? -7.728 5.554 11.970 1.00 94.31 73 PHE A CA 1
ATOM 552 C C . PHE A 1 73 ? -9.127 6.021 11.571 1.00 94.31 73 PHE A C 1
ATOM 554 O O . PHE A 1 73 ? -9.356 7.200 11.298 1.00 94.31 73 PHE A O 1
ATOM 561 N N . ALA A 1 74 ? -10.083 5.101 11.569 1.00 89.69 74 ALA A N 1
ATOM 562 C CA . ALA A 1 74 ? -11.418 5.328 11.048 1.00 89.69 74 ALA A CA 1
ATOM 563 C C . ALA A 1 74 ? -12.433 5.556 12.174 1.00 89.69 74 ALA A C 1
ATOM 565 O O . ALA A 1 74 ? -13.314 4.740 12.455 1.00 89.69 74 ALA A O 1
ATOM 566 N N . GLY A 1 75 ? -12.282 6.700 12.843 1.00 83.31 75 GLY A N 1
ATOM 567 C CA . GLY A 1 75 ? -13.177 7.149 13.914 1.00 83.31 75 GLY A CA 1
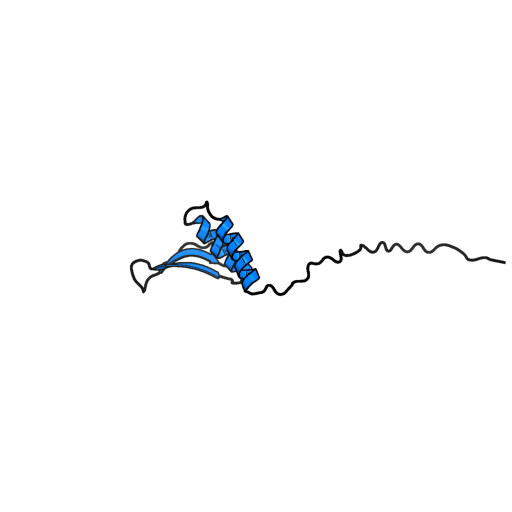ATOM 568 C C . GLY A 1 75 ? -12.914 6.524 15.288 1.00 83.31 75 GLY A C 1
ATOM 569 O O . GLY A 1 75 ? -13.531 6.947 16.262 1.00 83.31 75 GLY A O 1
ATOM 570 N N . SER A 1 76 ? -11.989 5.567 15.398 1.00 92.44 76 SER A N 1
ATOM 571 C CA . SER A 1 76 ? -11.474 5.054 16.671 1.00 92.44 76 SER A CA 1
ATOM 572 C C . SER A 1 76 ? -10.024 4.584 16.533 1.00 92.44 76 SER A C 1
ATOM 574 O O . SER A 1 76 ? -9.563 4.279 15.437 1.00 92.44 76 SER A O 1
ATOM 576 N N . GLU A 1 77 ? -9.313 4.462 17.655 1.00 91.56 77 GLU A N 1
ATOM 577 C CA . GLU A 1 77 ? -7.938 3.928 17.702 1.00 91.56 77 GLU A CA 1
ATOM 578 C C . GLU A 1 77 ? -7.860 2.417 17.413 1.00 91.56 77 GLU A C 1
ATOM 580 O O . GLU A 1 77 ? -6.782 1.856 17.244 1.00 91.56 77 GLU A O 1
ATOM 585 N N . THR A 1 78 ? -9.006 1.739 17.354 1.00 94.81 78 THR A N 1
ATOM 586 C CA . THR A 1 78 ? -9.115 0.292 17.118 1.00 94.81 78 THR A CA 1
ATOM 587 C C . THR A 1 78 ? -9.594 -0.058 15.713 1.00 94.81 78 THR A C 1
ATOM 589 O O . THR A 1 78 ? -9.736 -1.238 15.400 1.00 94.81 78 THR A O 1
ATOM 592 N N . ARG A 1 79 ? -9.863 0.944 14.871 1.00 93.94 79 ARG A N 1
ATOM 593 C CA . ARG A 1 79 ? -10.408 0.768 13.525 1.00 93.94 79 ARG A CA 1
ATOM 594 C C . ARG A 1 79 ? -9.546 1.532 12.540 1.00 93.94 79 ARG A C 1
ATOM 596 O O . ARG A 1 79 ? -9.252 2.702 12.766 1.00 93.94 79 ARG A O 1
ATOM 603 N N . VAL A 1 80 ? -9.141 0.885 11.456 1.00 94.75 80 VAL A N 1
ATOM 604 C CA . VAL A 1 80 ? -8.276 1.493 10.442 1.00 94.75 80 VAL A CA 1
ATOM 605 C C . VAL A 1 80 ? -8.881 1.287 9.073 1.00 94.75 80 VAL A C 1
ATOM 607 O O . VAL A 1 80 ? -9.393 0.217 8.805 1.00 94.75 80 VAL A O 1
ATOM 610 N N . ARG A 1 81 ? -8.787 2.284 8.199 1.00 92.19 81 ARG A N 1
ATOM 611 C CA . ARG A 1 81 ? -9.205 2.185 6.801 1.00 92.19 81 ARG A CA 1
ATOM 612 C C . ARG A 1 81 ? -8.013 2.452 5.904 1.00 92.19 81 ARG A C 1
ATOM 614 O O . ARG A 1 81 ? -7.318 3.454 6.084 1.00 92.19 81 ARG A O 1
ATOM 621 N N . THR A 1 82 ? -7.771 1.587 4.926 1.00 95.00 82 THR A N 1
ATOM 622 C CA . THR A 1 82 ? -6.682 1.806 3.974 1.00 95.00 82 THR A CA 1
ATOM 623 C C . THR A 1 82 ? -7.008 2.965 3.032 1.00 95.00 82 THR A C 1
ATOM 625 O O . THR A 1 82 ? -8.139 3.132 2.580 1.00 95.00 82 THR A O 1
ATOM 628 N N . LEU A 1 83 ? -5.994 3.770 2.727 1.00 92.00 83 LEU A N 1
ATOM 629 C CA . LEU A 1 83 ? -6.029 4.859 1.751 1.00 92.00 83 LEU A CA 1
ATOM 630 C C . LEU A 1 83 ? -5.469 4.412 0.394 1.00 92.00 83 LEU A C 1
ATOM 632 O O . LEU A 1 83 ? -5.893 4.907 -0.649 1.00 92.00 83 LEU A O 1
ATOM 636 N N . ALA A 1 84 ? -4.535 3.460 0.407 1.00 94.00 84 ALA A N 1
ATOM 637 C CA . ALA A 1 84 ? -4.064 2.740 -0.769 1.00 94.00 84 ALA A CA 1
ATOM 638 C C . ALA A 1 84 ? -3.551 1.363 -0.351 1.00 94.00 84 ALA A C 1
ATOM 640 O O . ALA A 1 84 ? -2.860 1.248 0.664 1.00 94.00 84 ALA A O 1
ATOM 641 N N . PHE A 1 85 ? -3.831 0.342 -1.160 1.00 96.12 85 PHE A N 1
ATOM 642 C CA . PHE A 1 85 ? -3.412 -1.028 -0.894 1.00 96.12 85 PHE A CA 1
ATOM 643 C C . PHE A 1 85 ? -2.793 -1.651 -2.150 1.00 96.12 85 PHE A C 1
ATOM 645 O O . PHE A 1 85 ? -3.432 -1.764 -3.193 1.00 96.1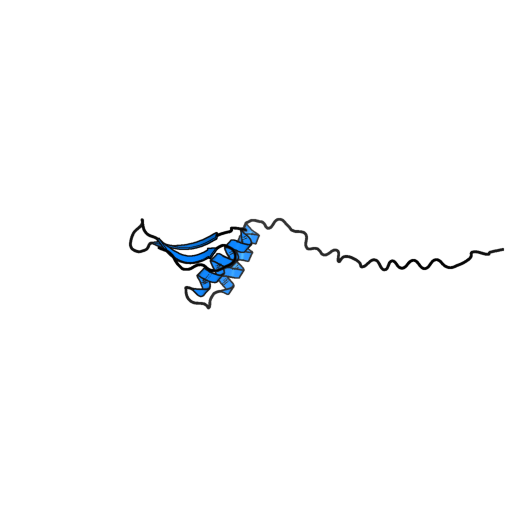2 85 PHE A O 1
ATOM 652 N N . TRP A 1 86 ? -1.521 -2.037 -2.065 1.00 96.81 86 TRP A N 1
ATOM 653 C CA . TRP A 1 86 ? -0.808 -2.797 -3.085 1.00 96.81 86 TRP A CA 1
ATOM 654 C C . TRP A 1 86 ? -0.565 -4.225 -2.602 1.00 96.81 86 TRP A C 1
ATOM 656 O O . TRP A 1 86 ? -0.093 -4.443 -1.483 1.00 96.81 86 TRP A O 1
ATOM 666 N N . GLY A 1 87 ? -0.852 -5.201 -3.458 1.00 96.25 87 GLY A N 1
ATOM 667 C CA . GLY A 1 87 ? -0.662 -6.610 -3.156 1.00 96.25 87 GLY A CA 1
ATOM 668 C C . GLY A 1 87 ? -0.585 -7.461 -4.413 1.00 96.25 87 GLY A C 1
ATOM 669 O O . GLY A 1 87 ? -1.286 -7.214 -5.392 1.00 96.25 87 GLY A O 1
ATOM 670 N N . ARG A 1 88 ? 0.274 -8.486 -4.390 1.00 91.94 88 ARG A N 1
ATOM 671 C CA . ARG A 1 88 ? 0.395 -9.478 -5.480 1.00 91.94 88 ARG A CA 1
ATOM 672 C C . ARG A 1 88 ? 0.599 -8.861 -6.878 1.00 91.94 88 ARG A C 1
ATOM 674 O O . ARG A 1 88 ? 0.112 -9.394 -7.869 1.00 91.94 88 ARG A O 1
ATOM 681 N N . GLY A 1 89 ? 1.323 -7.744 -6.960 1.00 91.88 89 GLY A N 1
ATOM 682 C CA . GLY A 1 89 ? 1.639 -7.081 -8.230 1.00 91.88 89 GLY A CA 1
ATOM 683 C C . GLY A 1 89 ? 0.545 -6.156 -8.777 1.00 91.88 89 GLY A C 1
ATOM 684 O O . GLY A 1 89 ? 0.669 -5.698 -9.912 1.00 91.88 89 GLY A O 1
ATOM 685 N N . GLY A 1 90 ? -0.496 -5.860 -7.993 1.00 95.50 90 GLY A N 1
ATOM 686 C CA . GLY A 1 90 ? -1.565 -4.940 -8.377 1.00 95.50 90 GLY A CA 1
ATOM 687 C C . GLY A 1 90 ? -2.120 -4.133 -7.205 1.00 95.50 90 GLY A C 1
ATOM 688 O O . GLY A 1 90 ? -1.782 -4.359 -6.043 1.00 95.50 90 GLY A O 1
ATOM 689 N N . PHE A 1 91 ? -2.984 -3.171 -7.524 1.00 95.31 91 PHE A N 1
ATOM 690 C CA . PHE A 1 91 ? -3.760 -2.463 -6.510 1.00 95.31 91 PHE A CA 1
ATOM 691 C C . PHE A 1 91 ? -4.961 -3.304 -6.085 1.00 95.31 91 PHE A C 1
ATOM 693 O O . PHE A 1 91 ? -5.645 -3.875 -6.934 1.00 95.31 91 PHE A O 1
ATOM 700 N N . LEU A 1 92 ? -5.191 -3.355 -4.779 1.00 96.94 92 LEU A N 1
ATOM 701 C CA . LEU A 1 92 ? -6.346 -3.978 -4.147 1.00 96.94 92 LEU A CA 1
ATOM 702 C C . LEU A 1 92 ? -7.333 -2.895 -3.704 1.00 96.94 92 LEU A C 1
ATOM 704 O O . LEU A 1 92 ? -6.959 -1.727 -3.557 1.00 96.94 92 LEU A O 1
ATOM 708 N N . ASP A 1 93 ? -8.580 -3.299 -3.478 1.00 95.75 93 ASP A N 1
ATOM 709 C CA . ASP A 1 93 ? -9.595 -2.414 -2.917 1.00 95.75 93 ASP A CA 1
ATOM 710 C C . ASP A 1 93 ? -9.218 -1.973 -1.503 1.00 95.75 93 ASP A C 1
ATOM 712 O O . ASP A 1 93 ? -8.542 -2.692 -0.759 1.00 95.75 93 ASP A O 1
ATOM 716 N N . ASN A 1 94 ? -9.678 -0.778 -1.131 1.00 92.62 94 ASN A N 1
ATOM 717 C CA . ASN A 1 94 ? -9.494 -0.303 0.227 1.00 92.62 94 ASN A CA 1
ATOM 718 C C . ASN A 1 94 ? -10.379 -1.090 1.200 1.00 92.62 94 ASN A C 1
ATOM 720 O O . ASN A 1 94 ? -11.553 -1.339 0.923 1.00 92.62 94 ASN A O 1
ATOM 724 N N . ILE A 1 95 ? -9.802 -1.452 2.344 1.00 94.25 95 ILE A N 1
ATOM 725 C CA . ILE A 1 95 ? -10.443 -2.245 3.394 1.00 94.25 95 ILE A CA 1
ATOM 726 C C . ILE A 1 95 ? -10.468 -1.477 4.712 1.00 94.25 95 ILE A C 1
ATOM 728 O O . ILE A 1 95 ? -9.679 -0.550 4.914 1.00 94.25 95 ILE A O 1
ATOM 732 N N . GLU A 1 96 ? -11.373 -1.882 5.597 1.00 91.25 96 GLU A N 1
ATOM 733 C CA . GLU A 1 96 ? -11.554 -1.337 6.941 1.00 91.25 96 GLU A CA 1
ATOM 734 C C . GLU A 1 96 ? -11.752 -2.444 7.982 1.00 91.25 96 GLU A C 1
ATOM 736 O O . GLU A 1 96 ? -12.372 -3.470 7.615 1.00 91.25 96 GLU A O 1
#

Sequence (96 aa):
MSKQRPGATADDRAVPFPEEAIPPGSFSRDDEAEVLRRLVEGTVRSTGEGFFRSLVRNLSLAVGSAYCFVAEFAGSETRVRTLAFWGRGGFLDNIE

Radius of gyration: 26.42 Å; chains: 1; bounding box: 77×39×66 Å

pLDDT: mean 71.95, std 20.61, range [35.78, 96.94]

=== Feature glossary ===
Legend for the data blocks above and below:

— What the protein is —

The amino-acid sequence is the protein's primary structure: the linear order of residues from the N-terminus to the C-terminus, written in one-letter code. Everything else here — the 3D coordinates, the secondary structure, the domain annotations — is ultimately a consequence of this string.

Functional annotations link the protein to curated databases. InterPro entries identify conserved domains and families by matching the sequence against member-database signatures (Pfam, PROSITE, CDD, …). Gene Ontology (GO) terms describe molecular function, biological process, and cellular component in a controlled vocabulary. CATH places the structure in a hierarchical fold classification (Class/Architecture/Topology/Homologous-superfamily). The organism is the source species.

— Where its atoms are —

Atomic coordinates in PDBx/mmCIF format — the same representation the Protein Data Bank distributes. Each line of the _atom_site loop places one backbone atom in Cartesian space (units: ångströms, origin: arbitrary).

The six renders are orthographic views al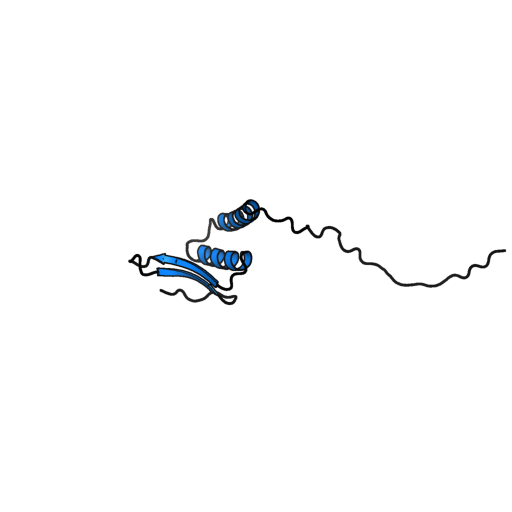ong the three Cartesian axes in both directions. Representation (cartoon, sticks, or surface) and color scheme (sequence-rainbow or by-chain) vary across proteins so the training set covers all the common visualization conventions.

— Local backbone conformation —

Eight-state secondary structure (DSSP): H is the canonical α-helix, G the tighter 3₁₀-helix, I the wider π-helix; E/B are β-structure, T and S are turns and bends, and '-' is everything else. DSSP derives these from the pattern of main-chain N–H···O=C hydrogen bonds, not from the sequence.

Three-state secondary structure (P-SEA) collapses the eight DSSP classes into helix (a), strand (b), and coil (c). P-SEA assigns these from Cα geometry alone — distances and angles — without requiring backbone oxygens, so it works on any Cα trace.

φ (phi) and ψ (psi) are the two rotatable backbone dihedrals per residue: φ is the C(i-1)–N–Cα–C torsion, ψ is the N–Cα–C–N(i+1) torsion, both in degrees on (−180°, 180°]. α-helical residues cluster near (−60°, −45°); β-strand residues near (−120°, +130°). A Ramachandran plot is simply a scatter of (φ, ψ) for every residue.

— Global shape and packing —

The geometric summary reports three shape descriptors. Rg (radius of gyration) measures how spread out the Cα atoms are about their centre of mass; compact globular proteins have small Rg, elongated or unfolded ones large. Cα contacts (<8 Å, |i−j|>4) count long-range residue pairs in spatial proximity — high for tightly packed folds, near zero for rods or random coil. The bounding-box extents give the protein's footprint along x, y, z in Å.

SASA measures how much of the protein is reachable by solvent. It is computed by rolling a water-sized probe over the atomic surface and summing the exposed area (Å²). Per-residue SASA distinguishes core (buried, low SASA) from surface (exposed, high SASA) residues; total SASA is a whole-molecule size measure.

Plot images: a contact map (which residues are close in 3D, as an N×N binary image), a Ramachandran scatter (backbone torsion angles, revealing secondary-structure composition at a glance), and — for AlphaFold structures — a PAE heatmap (pairwise prediction confidence).

— Structural neighborhood —

A 3Di character summarizes, for each residue, the relative orientation of the Cα frame of its nearest spatial neighbor. Because it encodes fold topology rather than chemistry, 3Di alignments detect remote structural similarity that sequence alignment misses.

The Foldseek neighbor list gives the closest experimentally determined structures in the PDB, ranked by structural alignment. TM-score near 1 means near-identical fold; near 0.3 means only rough topology match. This is how one finds what a novel AlphaFold prediction most resembles in the solved-structure universe.

— Confidence and disorder —

For AlphaFold models, the B-factor field carries pLDDT — the model's own estimate of local accuracy on a 0–100 scale. Regions with pLDDT<50 should be treated as essentially unmodeled; they often correspond to intrinsically disordered segments.

Crystallographic B-factors measure how much each atom's electron density is smeared out, in Å². They rise in mobile loops and surface residues and fall in the buried interior. In AlphaFold models this column is repurposed to hold pLDDT instead.

Predicted Aligned Error (PAE) is an AlphaFold confidence matrix: entry (i, j) is the expected error in the position of residue j, in ångströms, when the prediction is superimposed on the true structure at residue i. Low PAE within a block of residues means that block is internally rigid and well-predicted; high PAE between two blocks means their relative placement is uncertain even if each block individually is confident.